Protein AF-0000000072900827 (afdb_homodimer)

pLDDT: mean 77.76, std 24.26, range [28.97, 97.88]

Structure (mmCIF, N/CA/C/O backbone):
data_AF-0000000072900827-model_v1
#
loop_
_entity.id
_entity.type
_entity.pdbx_description
1 polymer 'Uncharacterized protein'
#
loop_
_atom_site.group_PDB
_atom_site.id
_atom_site.type_symbol
_atom_site.label_atom_id
_atom_site.label_alt_id
_atom_site.label_comp_id
_atom_site.label_asym_id
_atom_site.label_entity_id
_atom_site.label_seq_id
_atom_site.pdbx_PDB_ins_code
_atom_site.Cartn_x
_atom_site.Cartn_y
_atom_site.Cartn_z
_atom_site.occupancy
_atom_site.B_iso_or_equiv
_atom_site.auth_seq_id
_atom_site.auth_comp_id
_atom_site.auth_asym_id
_atom_site.auth_atom_id
_atom_site.pdbx_PDB_model_num
ATOM 1 N N . MET A 1 1 ? 16.719 1.236 -4.316 1 59.91 1 MET A N 1
ATOM 2 C CA . MET A 1 1 ? 17.094 1.674 -2.975 1 59.91 1 MET 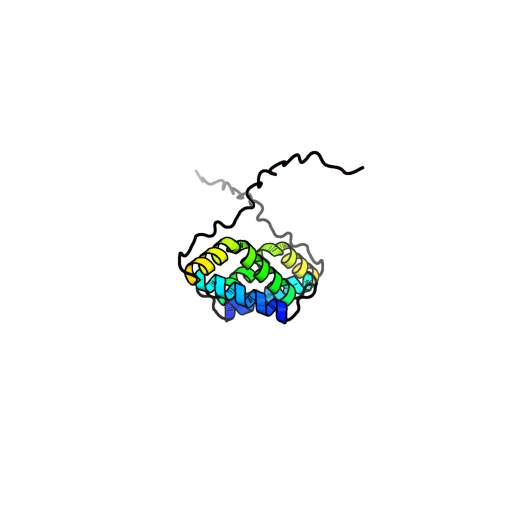A CA 1
ATOM 3 C C . MET A 1 1 ? 16.297 0.914 -1.913 1 59.91 1 MET A C 1
ATOM 5 O O . MET A 1 1 ? 15.086 0.75 -2.035 1 59.91 1 MET A O 1
ATOM 9 N N . SER A 1 2 ? 16.859 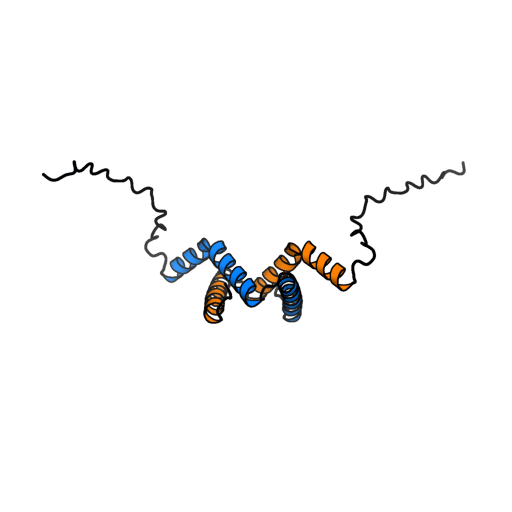0.025 -1.229 1 81.5 2 SER A N 1
ATOM 10 C CA . SER A 1 2 ? 16.219 -0.708 -0.143 1 81.5 2 SER A CA 1
ATOM 11 C C . SER A 1 2 ? 15.719 0.239 0.946 1 81.5 2 SER A C 1
ATOM 13 O O . SER A 1 2 ? 16.484 1.061 1.455 1 81.5 2 SER A O 1
ATOM 15 N N . ILE A 1 3 ? 14.539 0.328 1.113 1 87.56 3 ILE A N 1
ATOM 16 C CA . ILE A 1 3 ? 13.891 1.204 2.08 1 87.56 3 ILE A CA 1
ATOM 17 C C . ILE A 1 3 ? 14.297 0.807 3.496 1 87.56 3 ILE A C 1
ATOM 19 O O . ILE A 1 3 ? 14.469 -0.378 3.789 1 87.56 3 ILE A O 1
ATOM 23 N N . THR A 1 4 ? 14.758 1.918 4.215 1 93.31 4 THR A N 1
ATOM 24 C CA . THR A 1 4 ? 15.055 1.677 5.625 1 93.31 4 THR A CA 1
ATOM 25 C C . THR A 1 4 ? 13.773 1.626 6.449 1 93.31 4 THR A C 1
ATOM 27 O O . THR A 1 4 ? 12.742 2.16 6.035 1 93.31 4 THR A O 1
ATOM 30 N N . GLN A 1 5 ? 13.812 0.927 7.543 1 94.94 5 GLN A N 1
ATOM 31 C CA . GLN A 1 5 ? 12.656 0.813 8.43 1 94.94 5 GLN A CA 1
ATOM 32 C C . GLN A 1 5 ? 12.141 2.189 8.844 1 94.94 5 GLN A C 1
ATOM 34 O O . GLN A 1 5 ? 10.938 2.391 8.977 1 94.94 5 GLN A O 1
ATOM 39 N N . LYS A 1 6 ? 13.07 3.121 9.008 1 95.94 6 LYS A N 1
ATOM 40 C CA . LYS A 1 6 ? 12.719 4.48 9.414 1 95.94 6 LYS A CA 1
ATOM 41 C C . LYS A 1 6 ? 11.898 5.18 8.336 1 95.94 6 LYS A C 1
ATOM 43 O O . LYS A 1 6 ? 10.898 5.84 8.641 1 95.94 6 LYS A O 1
ATOM 48 N N . ASP A 1 7 ? 12.258 4.984 7.07 1 96.25 7 ASP A N 1
ATOM 49 C CA . ASP A 1 7 ? 11.57 5.602 5.941 1 96.25 7 ASP A CA 1
ATOM 50 C C . ASP A 1 7 ? 10.18 5.016 5.758 1 96.25 7 ASP A C 1
ATOM 52 O O . ASP A 1 7 ? 9.219 5.75 5.52 1 96.25 7 ASP A O 1
ATOM 56 N N . LEU A 1 8 ? 10.133 3.803 5.965 1 96.25 8 LEU A N 1
ATOM 57 C CA . LEU A 1 8 ? 8.859 3.092 5.84 1 96.25 8 LEU A CA 1
ATOM 58 C C . LEU A 1 8 ? 7.875 3.543 6.914 1 96.25 8 LEU A C 1
ATOM 60 O O . LEU A 1 8 ? 6.703 3.791 6.621 1 96.25 8 LEU A O 1
ATOM 64 N N . LYS A 1 9 ? 8.406 3.711 8.047 1 96.88 9 LYS A N 1
ATOM 65 C CA . LYS A 1 9 ? 7.57 4.133 9.164 1 96.88 9 LYS A CA 1
ATOM 66 C C . LYS A 1 9 ? 7.051 5.551 8.961 1 96.88 9 LYS A C 1
ATOM 68 O O . LYS A 1 9 ? 5.879 5.836 9.227 1 96.88 9 LYS A O 1
ATOM 73 N N . LYS A 1 10 ? 7.844 6.391 8.484 1 96.56 10 LYS A N 1
ATOM 74 C CA . LYS A 1 10 ? 7.48 7.785 8.242 1 96.56 10 LYS A CA 1
ATOM 75 C C . LYS A 1 10 ? 6.359 7.895 7.215 1 96.56 10 LYS A C 1
ATOM 77 O O . LYS A 1 10 ? 5.391 8.633 7.418 1 96.56 10 LYS A O 1
ATOM 82 N N . SER A 1 11 ? 6.492 7.207 6.145 1 97 11 SER A N 1
ATOM 83 C CA . SER A 1 11 ? 5.5 7.242 5.074 1 97 11 SER A CA 1
ATOM 84 C C . SER A 1 11 ? 4.184 6.621 5.523 1 97 11 SER A C 1
ATOM 86 O O . SER A 1 11 ? 3.109 7.121 5.188 1 97 11 SER A O 1
ATOM 88 N N . LYS A 1 12 ? 4.367 5.602 6.266 1 97.12 12 LYS A N 1
ATOM 89 C CA . LYS A 1 12 ? 3.188 4.93 6.809 1 97.12 12 LYS A CA 1
ATOM 90 C C . LYS A 1 12 ? 2.383 5.867 7.703 1 97.12 12 LYS A C 1
ATOM 92 O O . LYS A 1 12 ? 1.158 5.945 7.59 1 97.12 12 LYS A O 1
ATOM 97 N N . ASP A 1 13 ? 3.088 6.629 8.531 1 97.44 13 ASP A N 1
ATOM 98 C CA . ASP A 1 13 ? 2.453 7.574 9.445 1 97.44 13 ASP A CA 1
ATOM 99 C C . ASP A 1 13 ? 1.702 8.656 8.672 1 97.44 13 ASP A C 1
ATOM 101 O O . ASP A 1 13 ? 0.594 9.039 9.055 1 97.44 13 ASP A O 1
ATOM 105 N N . LEU A 1 14 ? 2.35 9.086 7.602 1 96.88 14 LEU A N 1
ATOM 106 C CA . LEU A 1 14 ? 1.748 10.109 6.758 1 96.88 14 LEU A CA 1
ATOM 107 C C . LEU A 1 14 ? 0.496 9.586 6.066 1 96.88 14 LEU A C 1
ATOM 109 O O . LEU A 1 14 ? -0.532 10.266 6.031 1 96.88 14 LEU A O 1
ATOM 113 N N . VAL A 1 15 ? 0.529 8.406 5.617 1 97.69 15 VAL A N 1
ATOM 114 C CA . VAL A 1 15 ? -0.593 7.766 4.938 1 97.69 15 VAL A CA 1
ATOM 115 C C . VAL A 1 15 ? -1.762 7.605 5.91 1 97.69 15 VAL A C 1
ATOM 117 O O . VAL A 1 15 ? -2.908 7.898 5.562 1 97.69 15 VAL A O 1
ATOM 120 N N . GLU A 1 16 ? -1.39 7.203 7.074 1 97.44 16 GLU A N 1
ATOM 121 C CA . GLU A 1 16 ? -2.398 7.027 8.117 1 97.44 16 GLU A CA 1
ATOM 122 C C . GLU A 1 16 ? -3.127 8.336 8.406 1 97.44 16 GLU A C 1
ATOM 124 O O . GLU A 1 16 ? -4.344 8.352 8.594 1 97.44 16 GLU A O 1
ATOM 129 N N . LYS A 1 17 ? -2.396 9.43 8.406 1 96.75 17 LYS A N 1
ATOM 130 C CA . LYS A 1 17 ? -2.977 10.75 8.625 1 96.75 17 LYS A CA 1
ATOM 131 C C . LYS A 1 17 ? -3.922 11.133 7.492 1 96.75 17 LYS A C 1
ATOM 133 O O . LYS A 1 17 ? -5.02 11.641 7.734 1 96.75 17 LYS A O 1
ATOM 138 N N . LEU A 1 18 ? -3.428 10.875 6.285 1 97 18 LEU A N 1
ATOM 139 C CA . LEU A 1 18 ? -4.234 11.164 5.105 1 97 18 LEU A CA 1
ATOM 140 C C . LEU A 1 18 ? -5.543 10.391 5.133 1 97 18 LEU A C 1
ATOM 142 O O . LEU A 1 18 ? -6.609 10.953 4.875 1 97 18 LEU A O 1
ATOM 146 N N . LEU A 1 19 ? -5.477 9.148 5.555 1 96.62 19 LEU A N 1
ATOM 147 C CA . LEU A 1 19 ? -6.645 8.273 5.605 1 96.62 19 LEU A CA 1
ATOM 148 C C . LEU A 1 19 ? -7.625 8.734 6.676 1 96.62 19 LEU A C 1
ATOM 150 O O . LEU A 1 19 ? -8.844 8.688 6.469 1 96.62 19 LEU A O 1
ATOM 154 N N . LYS A 1 20 ? -6.992 9.219 7.828 1 95 20 LYS A N 1
ATOM 155 C CA . LYS A 1 20 ? -7.82 9.734 8.914 1 95 20 LYS A CA 1
ATOM 156 C C . LYS A 1 20 ? -8.656 10.93 8.453 1 95 20 LYS A C 1
ATOM 158 O O . LYS A 1 20 ? -9.828 11.047 8.805 1 95 20 LYS A O 1
ATOM 163 N N . VAL A 1 21 ? -8.008 11.781 7.602 1 94.62 21 VAL A N 1
ATOM 164 C CA . VAL A 1 21 ? -8.688 12.961 7.055 1 94.62 21 VAL A CA 1
ATOM 165 C C . VAL A 1 21 ? -9.789 12.523 6.102 1 94.62 21 VAL A C 1
ATOM 167 O O . VAL A 1 21 ? -10.867 13.117 6.074 1 94.62 21 VAL A O 1
ATOM 170 N N . GLN A 1 22 ? -9.523 11.523 5.387 1 93.88 22 GLN A N 1
ATOM 171 C CA . GLN A 1 22 ? -10.477 11 4.41 1 93.88 22 GLN A CA 1
ATOM 172 C C . GLN A 1 22 ? -11.562 10.172 5.09 1 93.88 22 GLN A C 1
ATOM 174 O O . GLN A 1 22 ? -12.609 9.906 4.496 1 93.88 22 GLN A O 1
ATOM 179 N N . GLY A 1 23 ? -11.359 9.805 6.363 1 95.12 23 GLY A N 1
ATOM 180 C CA . GLY A 1 23 ? -12.281 8.961 7.105 1 95.12 23 GLY A CA 1
ATOM 181 C C . GLY A 1 23 ? -12.164 7.488 6.746 1 95.12 23 GLY A C 1
ATOM 182 O O . GLY A 1 23 ? -13.156 6.762 6.754 1 95.12 23 GLY A O 1
ATOM 183 N N . GLN A 1 24 ? -10.961 7.164 6.367 1 94.38 24 GLN A N 1
ATOM 184 C CA . GLN A 1 24 ? -10.734 5.785 5.945 1 94.38 24 GLN A CA 1
ATOM 185 C C . GLN A 1 24 ? -9.75 5.082 6.875 1 94.38 24 GLN A C 1
ATOM 187 O O . GLN A 1 24 ? -8.898 5.73 7.488 1 94.38 24 GLN A O 1
ATOM 192 N N . LYS A 1 25 ? -9.844 3.824 6.887 1 96 25 LYS A N 1
ATOM 193 C CA . LYS A 1 25 ? -8.953 3.02 7.711 1 96 25 LYS A CA 1
ATOM 194 C C . LYS A 1 25 ? -7.695 2.625 6.938 1 96 25 LYS A C 1
ATOM 196 O O . LYS A 1 25 ? -7.77 2.303 5.75 1 96 25 LYS A O 1
ATOM 201 N N . TYR A 1 26 ? -6.645 2.615 7.57 1 96.62 26 TYR A N 1
ATOM 202 C CA . TYR A 1 26 ? -5.367 2.238 6.973 1 96.62 26 TYR A CA 1
ATOM 203 C C . TYR A 1 26 ? -5.445 0.847 6.352 1 96.62 26 TYR A C 1
ATOM 205 O O . TYR A 1 26 ? -5.02 0.641 5.215 1 96.62 26 TYR A O 1
ATOM 213 N N . ASN A 1 27 ? -6.129 -0.048 7.125 1 96.69 27 ASN A N 1
ATOM 214 C CA . ASN A 1 27 ? -6.262 -1.432 6.68 1 96.69 27 ASN A CA 1
ATOM 215 C C . ASN A 1 27 ? -7.066 -1.529 5.387 1 96.69 27 ASN A C 1
ATOM 217 O O . ASN A 1 27 ? -6.758 -2.348 4.52 1 96.69 27 ASN A O 1
ATOM 221 N N . ASP A 1 28 ? -8.094 -0.749 5.375 1 96.25 28 ASP A N 1
ATOM 222 C CA . ASP A 1 28 ? -8.945 -0.744 4.195 1 96.25 28 ASP A CA 1
ATOM 223 C C . ASP A 1 28 ? -8.18 -0.265 2.963 1 96.25 28 ASP A C 1
ATOM 225 O O . ASP A 1 28 ? -8.312 -0.841 1.882 1 96.25 28 ASP A O 1
ATOM 229 N N . TRP A 1 29 ? -7.387 0.76 3.15 1 96.75 29 TRP A N 1
ATOM 230 C CA . TRP A 1 29 ? -6.578 1.337 2.084 1 96.75 29 TRP A CA 1
ATOM 231 C C . TRP A 1 29 ? -5.473 0.375 1.656 1 96.75 29 TRP A C 1
ATOM 233 O O . TRP A 1 29 ? -5.25 0.167 0.462 1 96.75 29 TRP A O 1
ATOM 243 N N . LEU A 1 30 ? -4.855 -0.184 2.686 1 96.62 30 LEU A N 1
ATOM 244 C CA . LEU A 1 30 ? -3.779 -1.135 2.434 1 96.62 30 LEU A CA 1
ATOM 245 C C . LEU A 1 30 ? -4.281 -2.32 1.618 1 96.62 30 LEU A C 1
ATOM 247 O O . LEU A 1 30 ? -3.6 -2.781 0.7 1 96.62 30 LEU A O 1
ATOM 251 N N . HIS A 1 31 ? -5.496 -2.781 1.961 1 97.25 31 HIS A N 1
ATOM 252 C CA . HIS A 1 31 ? -6.125 -3.881 1.235 1 97.25 31 HIS A CA 1
ATOM 253 C C . HIS A 1 31 ? -6.379 -3.504 -0.221 1 97.25 31 HIS A C 1
ATOM 255 O O . HIS A 1 31 ? -6.145 -4.309 -1.124 1 97.25 31 HIS A O 1
ATOM 261 N N . GLN A 1 32 ? -6.852 -2.295 -0.386 1 96.06 32 GLN A N 1
ATOM 262 C CA . GLN A 1 32 ? -7.117 -1.806 -1.734 1 96.06 32 GLN A CA 1
ATOM 263 C C . GLN A 1 32 ? -5.84 -1.766 -2.568 1 96.06 32 GLN A C 1
ATOM 265 O O . GLN A 1 32 ? -5.844 -2.154 -3.738 1 96.06 32 GLN A O 1
ATOM 270 N N . GLN A 1 33 ? -4.766 -1.316 -1.964 1 96.56 33 GLN A N 1
ATOM 271 C CA . GLN A 1 33 ? -3.469 -1.283 -2.629 1 96.56 33 GLN A CA 1
ATOM 272 C C . GLN A 1 33 ? -3.014 -2.686 -3.02 1 96.56 33 GLN A C 1
ATOM 274 O O . GLN A 1 33 ? -2.547 -2.904 -4.141 1 96.56 33 GLN A O 1
ATOM 279 N N . HIS A 1 34 ? -3.213 -3.637 -2.115 1 97.81 34 HIS A N 1
ATOM 280 C CA . HIS A 1 34 ? -2.854 -5.023 -2.393 1 97.81 34 HIS A CA 1
ATOM 281 C C . HIS A 1 34 ? -3.672 -5.582 -3.551 1 97.81 34 HIS A C 1
ATOM 283 O O . HIS A 1 34 ? -3.117 -6.184 -4.477 1 97.81 34 HIS A O 1
ATOM 289 N N . GLN A 1 35 ? -5.02 -5.328 -3.463 1 95.81 35 GLN A N 1
ATOM 290 C CA . GLN A 1 35 ? -5.914 -5.809 -4.508 1 95.81 35 GLN A CA 1
ATOM 291 C C . GLN A 1 35 ? -5.555 -5.207 -5.863 1 95.81 35 GLN A C 1
ATOM 293 O O . GLN A 1 35 ? -5.484 -5.922 -6.867 1 95.81 35 GLN A O 1
ATOM 298 N N . THR A 1 36 ? -5.293 -3.928 -5.84 1 97 36 THR A N 1
ATOM 299 C CA . THR A 1 36 ? -4.938 -3.221 -7.066 1 97 36 THR A CA 1
ATOM 300 C C . THR A 1 36 ? -3.627 -3.756 -7.637 1 97 36 THR A C 1
ATOM 302 O O . THR A 1 36 ? -3.494 -3.914 -8.852 1 97 36 THR A O 1
ATOM 305 N N . PHE A 1 37 ? -2.662 -3.998 -6.824 1 97.38 37 PHE A N 1
ATOM 306 C CA . PHE A 1 37 ? -1.366 -4.527 -7.23 1 97.38 37 PHE A CA 1
ATOM 307 C C . PHE A 1 37 ? -1.519 -5.906 -7.863 1 97.38 37 PHE A C 1
ATOM 309 O O . PHE A 1 37 ? -0.906 -6.195 -8.891 1 97.38 37 PHE A O 1
ATOM 316 N N . ILE A 1 38 ? -2.348 -6.75 -7.305 1 97.44 38 ILE A N 1
ATOM 317 C CA . ILE A 1 38 ? -2.604 -8.102 -7.789 1 97.44 38 ILE A CA 1
ATOM 318 C C . ILE A 1 38 ? -3.26 -8.039 -9.164 1 97.44 38 ILE A C 1
ATOM 320 O O . ILE A 1 38 ? -2.863 -8.758 -10.086 1 97.44 38 ILE A O 1
ATOM 324 N N . GLU A 1 39 ? -4.211 -7.121 -9.258 1 96.62 39 GLU A N 1
ATOM 325 C CA . GLU A 1 39 ? -4.938 -6.969 -10.516 1 96.62 39 GLU A CA 1
ATOM 326 C C . GLU A 1 39 ? -4.055 -6.336 -11.586 1 96.62 39 GLU A C 1
ATOM 328 O O . GLU A 1 39 ? -4.18 -6.66 -12.766 1 96.62 39 GLU A O 1
ATOM 333 N N . ASP A 1 40 ? -3.207 -5.48 -11.18 1 96.69 40 ASP A N 1
ATOM 334 C CA . ASP A 1 40 ? -2.309 -4.797 -12.109 1 96.69 40 ASP A CA 1
ATOM 335 C C . ASP A 1 40 ? -1.214 -5.738 -12.602 1 96.69 40 ASP A C 1
ATOM 337 O O . ASP A 1 40 ? -0.729 -5.602 -13.727 1 96.69 40 ASP A O 1
ATOM 341 N N . ASN A 1 41 ? -0.854 -6.68 -11.766 1 96.5 41 ASN A N 1
ATOM 342 C CA . ASN A 1 41 ? 0.206 -7.633 -12.086 1 96.5 41 ASN A CA 1
ATOM 343 C C . ASN A 1 41 ? -0.359 -9 -12.438 1 96.5 41 ASN A C 1
ATOM 345 O O . ASN A 1 41 ? 0.292 -10.023 -12.219 1 96.5 41 ASN A O 1
ATOM 349 N N . GLN A 1 42 ? -1.574 -8.969 -13.008 1 94.56 42 GLN A N 1
ATOM 350 C CA . GLN A 1 42 ? -2.229 -10.211 -13.391 1 94.56 42 GLN A CA 1
ATOM 351 C C . GLN A 1 42 ? -1.347 -11.031 -14.336 1 94.56 42 GLN A C 1
ATOM 353 O O . GLN A 1 42 ? -1.265 -12.25 -14.219 1 94.56 42 GLN A O 1
ATOM 358 N N . ASP A 1 43 ? -0.749 -10.406 -15.219 1 95.69 43 ASP A N 1
ATOM 359 C CA . ASP A 1 43 ? 0.16 -11.039 -16.172 1 95.69 43 ASP A CA 1
ATOM 360 C C . ASP A 1 43 ? 1.312 -11.734 -15.438 1 95.69 43 ASP A C 1
ATOM 362 O O . ASP A 1 43 ? 1.688 -12.852 -15.789 1 95.69 43 ASP A O 1
ATOM 366 N N . LEU A 1 44 ? 1.757 -11.109 -14.391 1 95.25 44 LEU A N 1
ATOM 367 C CA . LEU A 1 44 ? 2.84 -11.664 -13.586 1 95.25 44 LEU A CA 1
ATOM 368 C C . LEU A 1 44 ? 2.369 -12.898 -12.82 1 95.25 44 LEU A C 1
ATOM 370 O O . LEU A 1 44 ? 3.111 -13.875 -12.695 1 95.25 44 LEU A O 1
ATOM 374 N N . ILE A 1 45 ? 1.181 -12.797 -12.391 1 95.5 45 ILE A N 1
ATOM 375 C CA . ILE A 1 45 ? 0.582 -13.914 -11.664 1 95.5 45 ILE A CA 1
ATOM 376 C C . ILE A 1 45 ? 0.487 -15.133 -12.586 1 95.5 45 ILE A C 1
ATOM 378 O O . ILE A 1 45 ? 0.892 -16.234 -12.203 1 95.5 45 ILE A O 1
ATOM 382 N N . LEU A 1 46 ? 0.001 -14.891 -13.781 1 93.06 46 LEU A N 1
ATOM 383 C CA . LEU A 1 46 ? -0.153 -15.953 -14.766 1 93.06 46 LEU A CA 1
ATOM 384 C C . LEU A 1 46 ? 1.199 -16.562 -15.125 1 93.06 46 LEU A C 1
ATOM 386 O O . LEU A 1 46 ? 1.327 -17.781 -15.258 1 93.06 46 LEU A O 1
ATOM 390 N N . GLU A 1 47 ? 2.197 -15.734 -15.281 1 93.44 47 GLU A N 1
ATOM 391 C CA . GLU A 1 47 ? 3.543 -16.188 -15.617 1 93.44 47 GLU A CA 1
ATOM 392 C C . GLU A 1 47 ? 4.137 -17.031 -14.492 1 93.44 47 GLU A C 1
ATOM 394 O O . GLU A 1 47 ? 4.766 -18.062 -14.75 1 93.44 47 GLU A O 1
ATOM 399 N N . ALA A 1 48 ? 3.922 -16.594 -13.367 1 92.06 48 ALA A N 1
ATOM 400 C CA . ALA A 1 48 ? 4.418 -17.312 -12.195 1 92.06 48 ALA A CA 1
ATOM 401 C C . ALA A 1 48 ? 3.758 -18.688 -12.078 1 92.06 48 ALA A C 1
ATOM 403 O O . ALA A 1 48 ? 4.434 -19.688 -11.828 1 92.06 48 ALA A O 1
ATOM 404 N N . LEU A 1 49 ? 2.434 -18.703 -12.25 1 91.88 49 LEU A N 1
ATOM 405 C CA . LEU A 1 49 ? 1.682 -19.953 -12.211 1 91.88 49 LEU A CA 1
ATOM 406 C C . LEU A 1 49 ? 2.166 -20.906 -13.289 1 91.88 49 LEU A C 1
ATOM 408 O O . LEU A 1 49 ? 2.307 -22.109 -13.039 1 91.88 49 LEU A O 1
ATOM 412 N N . SER A 1 50 ? 2.451 -20.359 -14.445 1 90.19 50 SER A N 1
ATOM 413 C CA . SER A 1 50 ? 2.947 -21.141 -15.57 1 90.19 50 SER A CA 1
ATOM 414 C C . SER A 1 50 ? 4.34 -21.703 -15.289 1 90.19 50 SER A C 1
ATOM 416 O O . SER A 1 50 ? 4.652 -22.828 -15.648 1 90.19 50 SER A O 1
ATOM 418 N N . ALA A 1 51 ? 5.184 -20.828 -14.719 1 86.5 51 ALA A N 1
ATOM 419 C CA . ALA A 1 51 ? 6.535 -21.25 -14.359 1 86.5 51 ALA A CA 1
ATOM 420 C C . ALA A 1 51 ? 6.504 -22.344 -13.297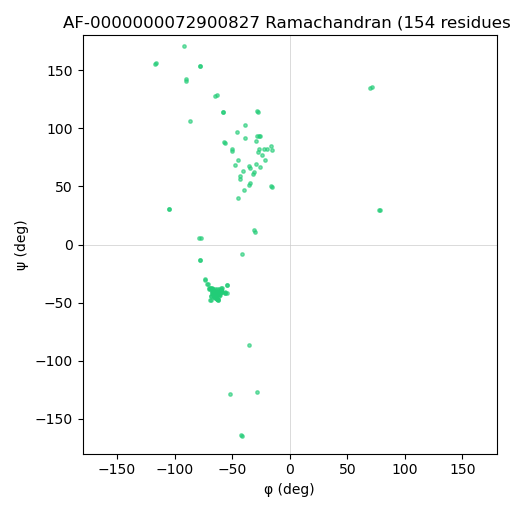 1 86.5 51 ALA A C 1
ATOM 422 O O . ALA A 1 51 ? 7.371 -23.219 -13.273 1 86.5 51 ALA A O 1
ATOM 423 N N . PHE A 1 52 ? 5.59 -22.156 -12.422 1 83.81 52 PHE A N 1
ATOM 424 C CA . PHE A 1 52 ? 5.434 -23.125 -11.344 1 83.81 52 PHE A CA 1
ATOM 425 C C . PHE A 1 52 ? 4.91 -24.453 -11.875 1 83.81 52 PHE A C 1
ATOM 427 O O . PHE A 1 52 ? 5.336 -25.516 -11.422 1 83.81 52 PHE A O 1
ATOM 434 N N . THR A 1 53 ? 3.93 -24.391 -12.648 1 83.12 53 THR A N 1
ATOM 435 C CA . THR A 1 53 ? 3.33 -25.609 -13.195 1 83.12 53 THR A CA 1
ATOM 436 C C . THR A 1 53 ? 4.164 -26.141 -14.352 1 83.12 53 THR A C 1
ATOM 438 O O . THR A 1 53 ? 4.047 -27.328 -14.719 1 83.12 53 THR A O 1
ATOM 441 N N . GLY A 1 54 ? 5.395 -25.5 -14.641 1 68.31 54 GLY A N 1
ATOM 442 C CA . GLY A 1 54 ? 6.152 -25.938 -15.797 1 68.31 54 GLY A CA 1
ATOM 443 C C . GLY A 1 54 ? 5.516 -25.531 -17.109 1 68.31 54 GLY A C 1
ATOM 444 O O . GLY A 1 54 ? 4.355 -25.109 -17.141 1 68.31 54 GLY A O 1
ATOM 445 N N . PRO A 1 55 ? 6.398 -24.984 -18.109 1 57.19 55 PRO A N 1
ATOM 446 C CA . PRO A 1 55 ? 5.844 -24.641 -19.422 1 57.19 55 PRO A CA 1
ATOM 447 C C . PRO A 1 55 ? 4.68 -25.531 -19.828 1 57.19 55 PRO A C 1
ATOM 449 O O . PRO A 1 55 ? 4.41 -25.703 -21.016 1 57.19 55 PRO A O 1
ATOM 452 N N . GLU A 1 56 ? 4.211 -26.266 -18.875 1 55.09 56 GLU A N 1
ATOM 453 C CA . GLU A 1 56 ? 3.242 -27.141 -19.516 1 55.09 56 GLU A CA 1
ATOM 454 C C . GLU A 1 56 ? 2.404 -26.375 -20.547 1 55.09 56 GLU A C 1
ATOM 456 O O . GLU A 1 56 ? 2.41 -25.156 -20.562 1 55.09 56 GLU A O 1
ATOM 461 N N . GLU A 1 57 ? 1.202 -27.031 -21 1 54.09 57 GLU A N 1
ATOM 462 C CA . GLU A 1 57 ? 0.301 -26.688 -22.094 1 54.09 57 GLU A CA 1
ATOM 463 C C . GLU A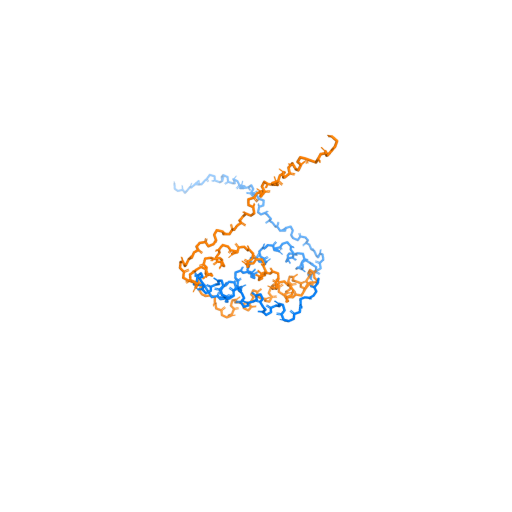 1 57 ? -0.24 -25.266 -21.938 1 54.09 57 GLU A C 1
ATOM 465 O O . GLU A 1 57 ? -0.708 -24.891 -20.859 1 54.09 57 GLU A O 1
ATOM 470 N N . LYS A 1 58 ? 0.448 -24.25 -22.438 1 51.34 58 LYS A N 1
ATOM 471 C CA . LYS A 1 58 ? -0.003 -22.875 -22.641 1 51.34 58 LYS A CA 1
ATOM 472 C C . LYS A 1 58 ? -1.523 -22.766 -22.562 1 51.34 58 LYS A C 1
ATOM 474 O O . LYS A 1 58 ? -2.225 -23.156 -23.5 1 51.34 58 LYS A O 1
ATOM 479 N N . GLU A 1 59 ? -2.107 -23.312 -21.531 1 50.59 59 GLU A N 1
ATOM 480 C CA . GLU A 1 59 ? -3.529 -23.031 -21.703 1 50.59 59 GLU A CA 1
ATOM 481 C C . GLU A 1 59 ? -3.771 -21.562 -21.984 1 50.59 59 GLU A C 1
ATOM 483 O O . GLU A 1 59 ? -3.271 -20.688 -21.266 1 50.59 59 GLU A O 1
ATOM 488 N N . THR A 1 60 ? -3.602 -21.125 -23.266 1 48.09 60 THR A N 1
ATOM 489 C CA . THR A 1 60 ? -4.066 -19.844 -23.797 1 48.09 60 THR A CA 1
ATOM 490 C C . THR A 1 60 ? -5.09 -19.203 -22.859 1 48.09 60 THR A C 1
ATOM 492 O O . THR A 1 60 ? -6.039 -19.859 -22.438 1 48.09 60 THR A O 1
ATOM 495 N N . PRO A 1 61 ? -4.711 -18.578 -21.875 1 49.91 61 PRO A N 1
ATOM 496 C CA . PRO A 1 61 ? -5.836 -17.859 -21.266 1 49.91 61 PRO A CA 1
ATOM 497 C C . PRO A 1 61 ? -7.008 -17.672 -22.234 1 49.91 61 PRO A C 1
ATOM 499 O O . PRO A 1 61 ? -6.836 -17.125 -23.312 1 49.91 61 PRO A O 1
ATOM 502 N N . LYS A 1 62 ? -7.879 -18.656 -22.406 1 43.31 62 LYS A N 1
ATOM 503 C CA . LYS A 1 62 ? -9.047 -18.531 -23.281 1 43.31 62 LYS A CA 1
ATOM 504 C C . LYS A 1 62 ? -9.617 -17.109 -23.234 1 43.31 62 LYS A C 1
ATOM 506 O O . LYS A 1 62 ? -10.188 -16.703 -22.219 1 43.31 62 LYS A O 1
ATOM 511 N N . GLU A 1 63 ? -8.844 -16.031 -23.422 1 46.75 63 GLU A N 1
ATOM 512 C CA . GLU A 1 63 ? -9.703 -14.977 -23.938 1 46.75 63 GLU A CA 1
ATOM 513 C C . GLU A 1 63 ? -10.914 -15.547 -24.656 1 46.75 63 GLU A C 1
ATOM 515 O O . GLU A 1 63 ? -10.766 -16.391 -25.547 1 46.75 63 GLU A O 1
ATOM 520 N N . ASP A 1 64 ? -12.031 -15.711 -23.969 1 43.5 64 ASP A N 1
ATOM 521 C CA . ASP A 1 64 ? -13.289 -16.125 -24.594 1 43.5 64 ASP A CA 1
ATOM 522 C C . ASP A 1 64 ? -13.328 -15.719 -26.062 1 43.5 64 ASP A C 1
ATOM 524 O O . ASP A 1 64 ? -13.352 -14.531 -26.391 1 43.5 64 ASP A O 1
ATOM 528 N N . ALA A 1 65 ? -12.523 -16.25 -26.938 1 43.81 65 ALA A N 1
ATOM 529 C CA . ALA A 1 65 ? -12.891 -16.156 -28.359 1 43.81 65 ALA A CA 1
ATOM 530 C C . ALA A 1 65 ? -14.406 -16.062 -28.516 1 43.81 65 ALA A C 1
ATOM 532 O O . ALA A 1 65 ? -15.164 -16.609 -27.703 1 43.81 65 ALA A O 1
ATOM 533 N N . PRO A 1 66 ? -14.945 -14.883 -29.016 1 41.41 66 PRO A N 1
ATOM 534 C CA . PRO A 1 66 ? -16.359 -14.969 -29.406 1 41.41 66 PRO A CA 1
ATOM 535 C C . PRO A 1 66 ? -16.734 -16.359 -29.922 1 41.41 66 PRO A C 1
ATOM 537 O O . PRO A 1 66 ? -16.156 -16.844 -30.891 1 41.41 66 PRO A O 1
ATOM 540 N N . SER A 1 67 ? -16.594 -17.406 -29.094 1 43.72 67 SER A N 1
ATOM 541 C CA . SER A 1 67 ? -17.203 -18.656 -29.531 1 43.72 67 SER A CA 1
ATOM 542 C C . SER A 1 67 ? -18.391 -18.391 -30.453 1 43.72 67 SER A C 1
ATOM 544 O O . SER A 1 67 ? -19.344 -17.734 -30.062 1 43.72 67 SER A O 1
ATOM 546 N N . ASP A 1 68 ? -18 -18.156 -31.766 1 38.53 68 ASP A N 1
ATOM 547 C CA . ASP A 1 68 ? -19.016 -18.25 -32.812 1 38.53 68 ASP A CA 1
ATOM 548 C C . ASP A 1 68 ? -20.109 -19.25 -32.406 1 38.53 68 ASP A C 1
ATOM 550 O O . ASP A 1 68 ? -19.828 -20.391 -32.062 1 38.53 68 ASP A O 1
ATOM 554 N N . VAL A 1 69 ? -21.125 -18.75 -31.719 1 40.81 69 VAL A N 1
ATOM 555 C CA . VAL A 1 69 ? -22.484 -19.266 -31.641 1 40.81 69 VAL A CA 1
ATOM 556 C C . VAL A 1 69 ? -22.766 -20.156 -32.844 1 40.81 69 VAL A C 1
ATOM 558 O O . VAL A 1 69 ? -22.688 -19.703 -34 1 40.81 69 VAL A O 1
ATOM 561 N N . SER A 1 70 ? -22.156 -21.422 -32.875 1 41.69 70 SER A N 1
ATOM 562 C CA . SER A 1 70 ? -22.844 -22.453 -33.656 1 41.69 70 SER A CA 1
ATOM 563 C C . SER A 1 70 ? -24.359 -22.297 -33.562 1 41.69 70 SER A C 1
ATOM 565 O O . SER A 1 70 ? -24.953 -22.516 -32.531 1 41.69 70 SER A O 1
ATOM 567 N N . SER A 1 71 ? -24.859 -21.094 -34.219 1 36.75 71 SER A N 1
ATOM 568 C CA . SER A 1 71 ? -26.281 -21 -34.531 1 36.75 71 SER A CA 1
ATOM 569 C C . SER A 1 71 ? -26.828 -22.328 -35.031 1 36.75 71 SER A C 1
ATOM 571 O O . SER A 1 71 ? -26.594 -22.719 -36.188 1 36.75 71 SER A O 1
ATOM 573 N N . HIS A 1 72 ? -26.5 -23.422 -34.312 1 39.31 72 HIS A N 1
ATOM 574 C CA . HIS A 1 72 ? -27.5 -24.453 -34.531 1 39.31 72 HIS A CA 1
ATOM 575 C C . HIS A 1 72 ? -28.906 -23.891 -34.469 1 39.31 72 HIS A C 1
ATOM 577 O O . HIS A 1 72 ? -29.312 -23.312 -33.469 1 39.31 72 HIS A O 1
ATOM 583 N N . GLU A 1 73 ? -29.219 -23.109 -35.594 1 37.44 73 GLU A N 1
ATOM 584 C CA . GLU A 1 73 ? -30.625 -22.828 -35.812 1 37.44 73 GLU A CA 1
ATOM 585 C C . GLU A 1 73 ? -31.484 -24.078 -35.625 1 37.44 73 GLU A C 1
ATOM 587 O O . GLU A 1 73 ? -31.453 -25 -36.469 1 37.44 73 GLU A O 1
ATOM 592 N N . ASN A 1 74 ? -31.25 -24.875 -34.719 1 38.03 74 ASN A N 1
ATOM 593 C CA . ASN A 1 74 ? -32.312 -25.859 -34.531 1 38.03 74 ASN A CA 1
ATOM 594 C C . ASN A 1 74 ? -33.688 -25.188 -34.531 1 38.03 74 ASN A C 1
ATOM 596 O O . ASN A 1 74 ? -33.938 -24.234 -33.781 1 38.03 74 ASN A O 1
ATOM 600 N N . PRO A 1 75 ? -34.312 -25.266 -35.812 1 40.78 75 PRO A N 1
ATOM 601 C CA . PRO A 1 75 ? -35.75 -24.938 -35.812 1 40.78 75 PRO A CA 1
ATOM 602 C C . PRO A 1 75 ? -36.469 -25.484 -34.594 1 40.78 75 PRO A C 1
ATOM 604 O O . PRO A 1 75 ? -36.375 -26.672 -34.281 1 40.78 75 PRO A O 1
ATOM 607 N N . VAL A 1 76 ? -36.531 -24.781 -33.688 1 33.59 76 VAL A N 1
ATOM 608 C CA . VAL A 1 76 ? -37.188 -24.891 -32.375 1 33.59 76 VAL A CA 1
ATOM 609 C C . VAL A 1 76 ? -38.406 -25.797 -32.5 1 33.59 76 VAL A C 1
ATOM 611 O O . VAL A 1 76 ? -38.969 -25.938 -33.594 1 33.59 76 VAL A O 1
ATOM 614 N N . VAL A 1 77 ? -39.469 -25.484 -32.156 1 32.06 77 VAL A N 1
ATOM 615 C CA . VAL A 1 77 ? -40.406 -25.859 -31.109 1 32.06 77 VAL A CA 1
ATOM 616 C C . VAL A 1 77 ? -41.344 -26.953 -31.609 1 32.06 77 VAL A C 1
ATOM 618 O O . VAL A 1 77 ? -41.469 -27.156 -32.812 1 32.06 77 VAL A O 1
ATOM 621 N N . HIS A 1 78 ? -42.156 -27.5 -30.547 1 39.28 78 HIS A N 1
ATOM 622 C CA . HIS A 1 78 ? -43.062 -28.484 -29.969 1 39.28 78 HIS A CA 1
ATOM 623 C C . HIS A 1 78 ? -44.25 -28.719 -30.859 1 39.28 78 HIS A C 1
ATOM 625 O O . HIS A 1 78 ? -44.5 -27.953 -31.812 1 39.28 78 HIS A O 1
ATOM 631 N N . ASN A 1 79 ? -45.531 -28.578 -30.109 1 28.97 79 ASN A N 1
ATOM 632 C CA . ASN A 1 79 ? -46.875 -28.797 -30.656 1 28.97 79 ASN A CA 1
ATOM 633 C C . ASN A 1 79 ? -47.125 -27.938 -31.875 1 28.97 79 ASN A C 1
ATOM 635 O O . ASN A 1 79 ? -46.781 -26.75 -31.891 1 28.97 79 ASN A O 1
ATOM 639 N N . MET B 1 1 ? -16.734 -1.012 2.369 1 60.06 1 MET B N 1
ATOM 640 C CA . MET B 1 1 ? -16.672 -2.338 2.979 1 60.06 1 MET B CA 1
ATOM 641 C C . MET B 1 1 ? -15.445 -2.459 3.877 1 60.06 1 MET B C 1
ATOM 643 O O . MET B 1 1 ? -14.344 -2.057 3.494 1 60.06 1 MET B O 1
ATOM 647 N N . SER B 1 2 ? -15.578 -2.439 5.125 1 81.5 2 SER B N 1
ATOM 648 C CA . SER B 1 2 ? -14.484 -2.619 6.074 1 81.5 2 SER B CA 1
ATOM 649 C C . SER B 1 2 ? -13.789 -3.957 5.863 1 81.5 2 SER B C 1
ATOM 651 O O . SER B 1 2 ? -14.438 -5.008 5.844 1 81.5 2 SER B O 1
ATOM 653 N N . ILE B 1 3 ? -12.664 -3.93 5.496 1 87.31 3 ILE B N 1
ATOM 654 C CA . ILE B 1 3 ? -11.844 -5.102 5.203 1 87.31 3 ILE B CA 1
ATOM 655 C C . ILE B 1 3 ? -11.625 -5.91 6.48 1 87.31 3 ILE B C 1
ATOM 657 O O . ILE B 1 3 ? -11.477 -5.34 7.566 1 87.31 3 ILE B O 1
ATOM 661 N N . THR B 1 4 ? -11.961 -7.262 6.301 1 93.25 4 THR B N 1
ATOM 662 C CA . THR B 1 4 ? -11.672 -8.148 7.422 1 93.25 4 THR B CA 1
ATOM 663 C C . THR B 1 4 ? -10.188 -8.492 7.473 1 93.25 4 THR B C 1
ATOM 665 O O . THR B 1 4 ? -9.484 -8.391 6.465 1 93.25 4 THR B O 1
ATOM 668 N N . GLN B 1 5 ? -9.695 -8.805 8.641 1 94.81 5 GLN B N 1
ATOM 669 C CA . GLN B 1 5 ? -8.289 -9.164 8.82 1 94.81 5 GLN B CA 1
ATOM 670 C C . GLN B 1 5 ? -7.895 -10.305 7.891 1 94.81 5 GLN B C 1
ATOM 672 O O . GLN B 1 5 ? -6.773 -10.336 7.379 1 94.81 5 GLN B O 1
ATOM 677 N N . LYS B 1 6 ? -8.836 -11.219 7.664 1 95.88 6 LYS B N 1
ATOM 678 C CA . LYS B 1 6 ? -8.586 -12.375 6.805 1 95.88 6 LYS B CA 1
ATOM 679 C C . LYS B 1 6 ? -8.359 -11.945 5.359 1 95.88 6 LYS B C 1
ATOM 681 O O . LYS B 1 6 ? -7.445 -12.445 4.695 1 95.88 6 LYS B O 1
ATOM 686 N N . ASP B 1 7 ? -9.117 -10.969 4.891 1 96.19 7 ASP B N 1
ATOM 687 C CA . ASP B 1 7 ? -9.023 -10.469 3.521 1 96.19 7 ASP B CA 1
ATOM 688 C C . ASP B 1 7 ? -7.715 -9.711 3.307 1 96.19 7 ASP B C 1
ATOM 690 O O . ASP B 1 7 ? -7.047 -9.883 2.283 1 96.19 7 ASP B O 1
ATOM 694 N N . LEU B 1 8 ? -7.387 -9.023 4.281 1 96.25 8 LEU B N 1
ATOM 695 C CA . LEU B 1 8 ? -6.156 -8.242 4.238 1 96.25 8 LEU B CA 1
ATOM 696 C C . LEU B 1 8 ? -4.938 -9.148 4.184 1 96.25 8 LEU B C 1
ATOM 698 O O . LEU B 1 8 ? -4.016 -8.914 3.395 1 96.25 8 LEU B O 1
ATOM 702 N N . LYS B 1 9 ? -5.023 -10.164 4.93 1 96.81 9 LYS B N 1
ATOM 703 C CA . LYS B 1 9 ? -3.916 -11.117 4.98 1 96.81 9 LYS B CA 1
ATOM 704 C C . LYS B 1 9 ? -3.756 -11.844 3.652 1 96.81 9 LYS B C 1
ATOM 706 O O . LYS B 1 9 ? -2.637 -12.031 3.172 1 96.81 9 LYS B O 1
ATOM 711 N N . LYS B 1 10 ? -4.805 -12.203 3.066 1 96.56 10 LYS B N 1
ATOM 712 C CA . LYS B 1 10 ? -4.797 -12.922 1.796 1 96.56 10 LYS B CA 1
ATOM 713 C C . LYS B 1 10 ? -4.168 -12.078 0.69 1 96.56 10 LYS B C 1
ATOM 715 O O . LYS B 1 10 ? -3.328 -12.562 -0.07 1 96.56 10 LYS B O 1
ATOM 720 N N . SER B 1 11 ? -4.578 -10.867 0.592 1 96.94 11 SER B N 1
ATOM 721 C CA . SER B 1 11 ? -4.07 -9.961 -0.436 1 96.94 11 SER B CA 1
ATOM 722 C C . SER B 1 11 ? -2.598 -9.648 -0.215 1 96.94 11 SER B C 1
ATOM 724 O O . SER B 1 11 ? -1.823 -9.562 -1.172 1 96.94 11 SER B O 1
ATOM 726 N N . LYS B 1 12 ? -2.326 -9.508 1.031 1 97.06 12 LYS B N 1
ATOM 727 C CA . LYS B 1 12 ? -0.936 -9.242 1.395 1 97.06 12 LYS B CA 1
ATOM 728 C C . LYS B 1 12 ? -0.028 -10.391 0.955 1 97.06 12 LYS B C 1
ATOM 730 O O . LYS B 1 12 ? 1.036 -10.156 0.377 1 97.06 12 LYS B O 1
ATOM 735 N N . ASP B 1 13 ? -0.49 -11.625 1.159 1 97.38 13 ASP B N 1
ATOM 736 C CA . ASP B 1 13 ? 0.268 -12.812 0.785 1 97.38 13 ASP B CA 1
ATOM 737 C C . ASP B 1 13 ? 0.486 -12.875 -0.725 1 97.38 13 ASP B C 1
ATOM 739 O O . ASP B 1 13 ? 1.574 -13.227 -1.187 1 97.38 13 ASP B O 1
ATOM 743 N N . LEU B 1 14 ? -0.58 -12.492 -1.426 1 96.81 14 LEU B N 1
ATOM 744 C CA . LEU B 1 14 ? -0.516 -12.492 -2.883 1 96.81 14 LEU B CA 1
ATOM 745 C C . LEU B 1 14 ? 0.463 -11.43 -3.381 1 96.81 14 LEU B C 1
ATOM 747 O O . LEU B 1 14 ? 1.277 -11.703 -4.266 1 96.81 14 LEU B O 1
ATOM 751 N N . VAL B 1 15 ? 0.467 -10.312 -2.791 1 97.69 15 VAL B N 1
ATOM 752 C CA . VAL B 1 15 ? 1.35 -9.211 -3.15 1 97.69 15 VAL B CA 1
ATOM 753 C C . VAL B 1 15 ? 2.803 -9.602 -2.896 1 97.69 15 VAL B C 1
ATOM 755 O O . VAL B 1 15 ? 3.674 -9.367 -3.736 1 97.69 15 VAL B O 1
ATOM 758 N N . GLU B 1 16 ? 2.961 -10.234 -1.77 1 97.44 16 GLU B N 1
ATOM 759 C CA . GLU B 1 16 ? 4.297 -10.695 -1.403 1 97.44 16 GLU B CA 1
ATOM 760 C C . GLU B 1 16 ? 4.848 -11.664 -2.439 1 97.44 16 GLU B C 1
ATOM 762 O O . GLU B 1 16 ? 6.027 -11.609 -2.789 1 97.44 16 GLU B O 1
ATOM 767 N N . LYS B 1 17 ? 4.008 -12.523 -2.947 1 96.75 17 LYS B N 1
ATOM 768 C CA . LYS B 1 17 ? 4.398 -13.484 -3.977 1 96.75 17 LYS B CA 1
ATOM 769 C C . LYS B 1 17 ? 4.77 -12.773 -5.277 1 96.75 17 LYS B C 1
ATOM 771 O O . LYS B 1 17 ? 5.777 -13.109 -5.906 1 96.75 17 LYS B O 1
ATOM 776 N N . LEU B 1 18 ? 3.914 -11.82 -5.621 1 96.94 18 LEU B N 1
ATOM 777 C CA . LEU B 1 18 ? 4.164 -11.039 -6.828 1 96.94 18 LEU B CA 1
ATOM 778 C C . LEU B 1 18 ? 5.504 -10.32 -6.742 1 96.94 18 LEU B C 1
ATOM 780 O O . LEU B 1 18 ? 6.289 -10.344 -7.691 1 96.94 18 LEU B O 1
ATOM 784 N N . LEU B 1 19 ? 5.805 -9.781 -5.586 1 96.62 19 LEU B N 1
ATOM 785 C CA . LEU B 1 19 ? 7.035 -9.031 -5.363 1 96.62 19 LEU B CA 1
ATOM 786 C C . LEU B 1 19 ? 8.25 -9.953 -5.43 1 96.62 19 LEU B C 1
ATOM 788 O O . LEU B 1 19 ? 9.297 -9.57 -5.969 1 96.62 19 LEU B O 1
ATOM 792 N N . LYS B 1 20 ? 8.016 -11.211 -4.848 1 94.94 20 LYS B N 1
ATOM 793 C CA . LYS B 1 20 ? 9.086 -12.203 -4.879 1 94.94 20 LYS B CA 1
ATOM 794 C C . LYS B 1 20 ? 9.484 -12.539 -6.312 1 94.94 20 LYS B C 1
ATOM 796 O O . LYS B 1 20 ? 10.664 -12.68 -6.621 1 94.94 20 LYS B O 1
ATOM 801 N N . VAL B 1 21 ? 8.438 -12.617 -7.184 1 94.5 21 VAL B N 1
ATOM 802 C CA . VAL B 1 21 ? 8.664 -12.914 -8.594 1 94.5 21 VAL B CA 1
ATOM 803 C C . VAL B 1 21 ? 9.398 -11.75 -9.258 1 94.5 21 VAL B C 1
ATOM 805 O O . VAL B 1 21 ? 10.273 -11.961 -10.102 1 94.5 21 VAL B O 1
ATOM 808 N N . GLN B 1 22 ? 9.055 -10.609 -8.883 1 93.88 22 GLN B N 1
ATOM 809 C CA . GLN B 1 22 ? 9.656 -9.406 -9.438 1 93.88 22 GLN B CA 1
ATOM 810 C C . GLN B 1 22 ? 11.039 -9.148 -8.836 1 93.88 22 GLN B C 1
ATOM 812 O O . GLN B 1 22 ? 11.82 -8.367 -9.375 1 93.88 22 GLN B O 1
ATOM 817 N N . GLY B 1 23 ? 11.383 -9.844 -7.738 1 95.12 23 GLY B N 1
ATOM 818 C CA . GLY B 1 23 ? 12.641 -9.648 -7.031 1 95.12 23 GLY B CA 1
ATOM 819 C C . GLY B 1 23 ? 12.641 -8.414 -6.148 1 95.12 23 GLY B C 1
ATOM 820 O O . GLY B 1 23 ? 13.68 -7.762 -5.992 1 95.12 23 GLY B O 1
ATOM 821 N N . GLN B 1 24 ? 11.461 -8.125 -5.695 1 94.38 24 GLN B N 1
ATOM 822 C CA . GLN B 1 24 ? 11.328 -6.926 -4.879 1 94.38 24 GLN B CA 1
ATOM 823 C C . GLN B 1 24 ? 10.883 -7.27 -3.461 1 94.38 24 GLN B C 1
ATOM 825 O O . GLN B 1 24 ? 10.195 -8.273 -3.248 1 94.38 24 GLN B O 1
ATOM 830 N N . LYS B 1 25 ? 11.195 -6.41 -2.574 1 96.19 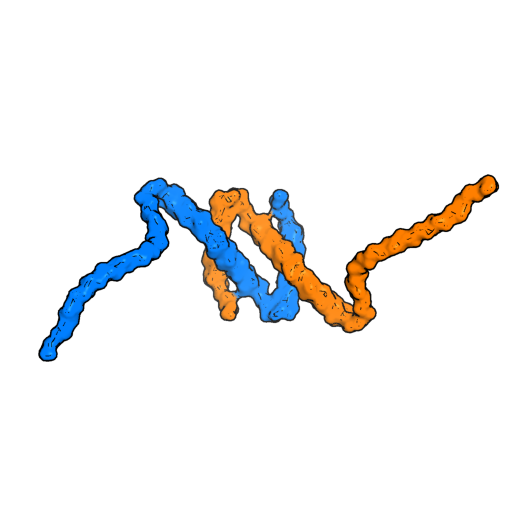25 LYS B N 1
ATOM 831 C CA . LYS B 1 25 ? 10.812 -6.598 -1.177 1 96.19 25 LYS B CA 1
ATOM 832 C C . LYS B 1 25 ? 9.453 -5.98 -0.892 1 96.19 25 LYS B C 1
ATOM 834 O O . LYS B 1 25 ? 9.133 -4.898 -1.392 1 96.19 25 LYS B O 1
ATOM 839 N N . TYR B 1 26 ? 8.711 -6.617 -0.133 1 96.62 26 TYR B N 1
ATOM 840 C CA . TYR B 1 26 ? 7.391 -6.137 0.25 1 96.62 26 TYR B CA 1
ATOM 841 C C . TYR B 1 26 ? 7.469 -4.738 0.85 1 96.62 26 TYR B C 1
ATOM 843 O O . TYR B 1 26 ? 6.695 -3.852 0.476 1 96.62 26 TYR B O 1
ATOM 851 N N . ASN B 1 27 ? 8.531 -4.586 1.704 1 96.62 27 ASN B N 1
ATOM 852 C CA . ASN B 1 27 ? 8.719 -3.309 2.381 1 96.62 27 ASN B CA 1
ATOM 853 C C . ASN B 1 27 ? 9 -2.182 1.389 1 96.62 27 ASN B C 1
ATOM 855 O O . ASN B 1 27 ? 8.531 -1.057 1.575 1 96.62 27 ASN B O 1
ATOM 859 N N . ASP B 1 28 ? 9.797 -2.537 0.434 1 96.31 28 ASP B N 1
ATOM 860 C CA . ASP B 1 28 ? 10.141 -1.549 -0.583 1 96.31 28 ASP B CA 1
ATOM 861 C C . ASP B 1 28 ? 8.906 -1.119 -1.374 1 96.31 28 ASP B C 1
ATOM 863 O O . ASP B 1 28 ? 8.727 0.068 -1.655 1 96.31 28 ASP B O 1
ATOM 867 N N . TRP B 1 29 ? 8.07 -2.08 -1.699 1 96.81 29 TRP B N 1
ATOM 868 C CA . TRP B 1 29 ? 6.84 -1.841 -2.443 1 96.81 29 TRP B CA 1
ATOM 869 C C . TRP B 1 29 ? 5.836 -1.064 -1.598 1 96.81 29 TRP B C 1
ATOM 871 O O . TRP B 1 29 ? 5.23 -0.102 -2.072 1 96.81 29 TRP B O 1
ATOM 881 N N . LEU B 1 30 ? 5.746 -1.512 -0.366 1 96.62 30 LEU B N 1
ATOM 882 C CA . LEU B 1 30 ? 4.828 -0.865 0.565 1 96.62 30 LEU B CA 1
ATOM 883 C C . LEU B 1 30 ? 5.18 0.607 0.745 1 96.62 30 LEU B C 1
ATOM 885 O O . LEU B 1 30 ? 4.293 1.463 0.782 1 96.62 30 LEU B O 1
ATOM 889 N N . HIS B 1 31 ? 6.504 0.873 0.826 1 97.31 31 HIS B N 1
ATOM 890 C CA . HIS B 1 31 ? 6.992 2.242 0.949 1 97.31 31 HIS B CA 1
ATOM 891 C C . HIS B 1 31 ? 6.621 3.07 -0.277 1 97.31 31 HIS B C 1
ATOM 893 O O . HIS B 1 31 ? 6.207 4.227 -0.149 1 97.31 31 HIS B O 1
ATOM 899 N N . GLN B 1 32 ? 6.785 2.449 -1.413 1 96.12 32 GLN B N 1
ATOM 900 C CA . GLN B 1 32 ? 6.449 3.127 -2.66 1 96.12 32 GLN B CA 1
ATOM 901 C C . GLN B 1 32 ? 4.969 3.486 -2.709 1 96.12 32 GLN B C 1
ATOM 903 O O . GLN B 1 32 ? 4.602 4.586 -3.127 1 96.12 32 GLN B O 1
ATOM 908 N N . GLN B 1 33 ? 4.148 2.57 -2.264 1 96.62 33 GLN B N 1
ATOM 909 C CA . GLN B 1 33 ? 2.709 2.809 -2.207 1 96.62 33 GLN B CA 1
ATOM 910 C C . GLN B 1 33 ? 2.379 3.963 -1.264 1 96.62 33 GLN B C 1
ATOM 912 O O . GLN B 1 33 ? 1.572 4.832 -1.599 1 96.62 33 GLN B O 1
ATOM 917 N N . HIS B 1 34 ? 3.043 3.984 -0.123 1 97.88 34 HIS B N 1
ATOM 918 C CA . HIS B 1 34 ? 2.84 5.059 0.841 1 97.88 34 HIS B CA 1
ATOM 919 C C . HIS B 1 34 ? 3.254 6.406 0.26 1 97.88 34 HIS B C 1
ATOM 921 O O . HIS B 1 34 ? 2.508 7.383 0.349 1 97.88 34 HIS B O 1
ATOM 927 N N . GLN B 1 35 ? 4.477 6.398 -0.373 1 95.94 35 GLN B N 1
ATOM 928 C CA . GLN B 1 35 ? 4.988 7.629 -0.972 1 95.94 35 GLN B CA 1
ATOM 929 C C . GLN B 1 35 ? 4.059 8.133 -2.072 1 95.94 35 GLN B C 1
ATOM 931 O O . GLN B 1 35 ? 3.748 9.32 -2.131 1 95.94 35 GLN B O 1
ATOM 936 N N . THR B 1 36 ? 3.629 7.207 -2.879 1 97.06 36 THR B N 1
ATOM 937 C CA . THR B 1 36 ? 2.738 7.547 -3.98 1 97.06 36 THR B CA 1
ATOM 938 C C . THR B 1 36 ? 1.415 8.102 -3.455 1 97.06 36 THR B C 1
ATOM 940 O O . THR B 1 36 ? 0.871 9.055 -4.012 1 97.06 36 THR B O 1
ATOM 943 N N . PHE B 1 37 ? 0.873 7.52 -2.447 1 97.44 37 PHE B N 1
ATOM 944 C CA . PHE B 1 37 ? -0.375 7.953 -1.831 1 97.44 37 PHE B CA 1
ATOM 945 C C . PHE B 1 37 ? -0.244 9.367 -1.279 1 97.44 37 PHE B C 1
ATOM 947 O O . PHE B 1 37 ? -1.139 10.195 -1.46 1 97.44 37 PHE B O 1
ATOM 954 N N . ILE B 1 38 ? 0.854 9.672 -0.649 1 97.56 38 ILE B N 1
ATOM 955 C CA . ILE B 1 38 ? 1.129 10.984 -0.07 1 97.56 38 ILE B CA 1
ATOM 956 C C . ILE B 1 38 ? 1.212 12.031 -1.179 1 97.56 38 ILE B C 1
ATOM 958 O O . ILE B 1 38 ? 0.628 13.109 -1.064 1 97.56 38 ILE B O 1
ATOM 962 N N . GLU B 1 39 ? 1.897 11.641 -2.234 1 96.62 39 GLU B N 1
ATOM 963 C CA . GLU B 1 39 ? 2.07 12.555 -3.361 1 96.62 39 GLU B CA 1
ATOM 964 C C . GLU B 1 39 ? 0.761 12.75 -4.121 1 96.62 39 GLU B C 1
ATOM 966 O O . GLU B 1 39 ? 0.495 13.836 -4.637 1 96.62 39 GLU B O 1
ATOM 971 N N . ASP B 1 40 ? -0.009 11.734 -4.176 1 96.69 40 ASP B N 1
ATOM 972 C CA . ASP B 1 40 ? -1.288 11.789 -4.879 1 96.69 40 ASP B CA 1
ATOM 973 C C . ASP B 1 40 ? -2.312 12.602 -4.09 1 96.69 40 ASP B C 1
ATOM 975 O O . ASP B 1 40 ? -3.195 13.234 -4.676 1 96.69 40 ASP B O 1
ATOM 979 N N . ASN B 1 41 ? -2.176 12.578 -2.777 1 96.62 41 ASN B N 1
ATOM 980 C CA . ASN B 1 41 ? -3.102 13.281 -1.89 1 96.62 41 ASN B CA 1
ATOM 981 C C . ASN B 1 41 ? -2.484 14.555 -1.329 1 96.62 41 ASN B C 1
ATOM 983 O O . ASN B 1 41 ? -2.816 14.977 -0.219 1 96.62 41 ASN B O 1
ATOM 987 N N . GLN B 1 42 ? -1.598 15.148 -2.146 1 94.94 42 GLN B N 1
ATOM 988 C CA . GLN B 1 42 ? -0.94 16.391 -1.725 1 94.94 42 GLN B CA 1
ATOM 989 C C . GLN B 1 42 ? -1.962 17.469 -1.381 1 94.94 42 GLN B C 1
ATOM 991 O O . GLN B 1 42 ? -1.796 18.188 -0.402 1 94.94 42 GLN B O 1
ATOM 996 N N . ASP B 1 43 ? -2.941 17.562 -2.127 1 95.94 43 ASP B N 1
ATOM 997 C CA . ASP B 1 43 ? -4.023 18.516 -1.901 1 95.94 43 ASP B CA 1
ATOM 998 C C . ASP B 1 43 ? -4.695 18.266 -0.552 1 95.94 43 ASP B C 1
ATOM 1000 O O . ASP B 1 43 ? -4.988 19.219 0.181 1 95.94 43 ASP B O 1
ATOM 1004 N N . LEU B 1 44 ? -4.82 17.016 -0.214 1 95.5 44 LEU B N 1
ATOM 1005 C CA . LEU B 1 44 ? -5.422 16.641 1.062 1 95.5 44 LEU B CA 1
ATOM 1006 C C . LEU B 1 44 ? -4.508 17.016 2.225 1 95.5 44 LEU B C 1
ATOM 1008 O O . LEU B 1 44 ? -4.98 17.453 3.271 1 95.5 44 LEU B O 1
ATOM 1012 N N . ILE B 1 45 ? -3.279 16.844 1.968 1 95.56 45 ILE B N 1
ATOM 1013 C CA . ILE B 1 45 ? -2.281 17.188 2.975 1 95.56 45 ILE B CA 1
ATOM 1014 C C . ILE B 1 45 ? -2.34 18.688 3.271 1 95.56 45 ILE B C 1
ATOM 1016 O O . ILE B 1 45 ? -2.387 19.094 4.434 1 95.56 45 ILE B O 1
ATOM 1020 N N . LEU B 1 46 ? -2.385 19.453 2.217 1 93.19 46 LEU B N 1
ATOM 1021 C CA . LEU B 1 46 ? -2.439 20.906 2.344 1 93.19 46 LEU B CA 1
ATOM 1022 C C . LEU B 1 46 ? -3.713 21.344 3.059 1 93.19 46 LEU B C 1
ATOM 1024 O O . LEU B 1 46 ? -3.68 22.234 3.904 1 93.19 46 LEU B O 1
ATOM 1028 N N . GLU B 1 47 ? -4.812 20.734 2.746 1 93.56 47 GLU B N 1
ATOM 1029 C CA . GLU B 1 47 ? -6.094 21.047 3.373 1 93.56 47 GLU B CA 1
ATOM 1030 C C . GLU B 1 47 ? -6.078 20.703 4.863 1 93.56 47 GLU B C 1
ATOM 1032 O O . GLU B 1 47 ? -6.578 21.484 5.68 1 93.56 47 GLU B O 1
ATOM 1037 N N . ALA B 1 48 ? -5.52 19.641 5.121 1 92.06 48 ALA B N 1
ATOM 1038 C CA . ALA B 1 48 ? -5.418 19.203 6.512 1 92.06 48 ALA B CA 1
ATOM 1039 C C . ALA B 1 48 ? -4.551 20.156 7.324 1 92.06 48 ALA B C 1
ATOM 1041 O O . ALA B 1 48 ? -4.91 20.547 8.438 1 92.06 48 ALA B O 1
ATOM 1042 N N . LEU B 1 49 ? -3.408 20.516 6.738 1 92.12 49 LEU B N 1
ATOM 1043 C CA . LEU B 1 49 ? -2.502 21.469 7.379 1 92.12 49 LEU B CA 1
ATOM 1044 C C . LEU B 1 49 ? -3.195 22.812 7.617 1 92.12 49 LEU B C 1
ATOM 1046 O O . LEU B 1 49 ? -3.033 23.406 8.68 1 92.12 49 LEU B O 1
ATOM 1050 N N . SER B 1 50 ? -3.988 23.203 6.641 1 90.25 50 SER B N 1
ATOM 1051 C CA . SER B 1 50 ? -4.734 24.453 6.73 1 90.25 50 SER B CA 1
ATOM 1052 C C . SER B 1 50 ? -5.809 24.375 7.812 1 90.25 50 SER B C 1
ATOM 1054 O O . SER B 1 50 ? -6.047 25.344 8.531 1 90.25 50 SER B O 1
ATOM 1056 N N . ALA B 1 51 ? -6.492 23.234 7.84 1 86.62 51 ALA B N 1
ATOM 1057 C CA . ALA B 1 51 ? -7.52 23.031 8.859 1 86.62 51 ALA B CA 1
ATOM 1058 C C . ALA B 1 51 ? -6.914 23 10.258 1 86.62 51 ALA B C 1
ATOM 1060 O O . ALA B 1 51 ? -7.555 23.406 11.227 1 86.62 51 ALA B O 1
ATOM 1061 N N . PHE B 1 52 ? -5.781 22.391 10.289 1 83.88 52 PHE B N 1
ATOM 1062 C CA . PHE B 1 52 ? -5.074 22.297 11.562 1 83.88 52 PHE B CA 1
ATOM 1063 C C . PHE B 1 52 ? -4.574 23.656 12.016 1 83.88 52 PHE B C 1
ATOM 1065 O O . PHE B 1 52 ? -4.609 23.969 13.203 1 83.88 52 PHE B O 1
ATOM 1072 N N . THR B 1 53 ? -3.969 24.359 11.188 1 82.81 53 THR B N 1
ATOM 1073 C CA . THR B 1 53 ? -3.424 25.672 11.516 1 82.81 53 THR B CA 1
ATOM 1074 C C . THR B 1 53 ? -4.531 26.719 11.555 1 82.81 53 THR B C 1
ATOM 1076 O O . THR B 1 53 ? -4.352 27.797 12.125 1 82.81 53 THR B O 1
ATOM 1079 N N . GLY B 1 54 ? -5.871 26.281 11.406 1 68.06 54 GLY B N 1
ATOM 1080 C CA . GLY B 1 54 ? -6.926 27.281 11.328 1 68.06 54 GLY B CA 1
ATOM 1081 C C . GLY B 1 54 ? -6.895 28.078 10.039 1 68.06 54 GLY B C 1
ATOM 1082 O O . GLY B 1 54 ? -5.902 28.047 9.305 1 68.06 54 GLY B O 1
ATOM 1083 N N . PRO B 1 55 ? -8.172 28.266 9.367 1 57.22 55 PRO B N 1
ATOM 1084 C CA . PRO B 1 55 ? -8.195 29.109 8.164 1 57.22 55 PRO B CA 1
ATOM 1085 C C . PRO B 1 55 ? -7.133 30.203 8.18 1 57.22 55 PRO B C 1
ATOM 1087 O O . PRO B 1 55 ? -7.297 31.234 7.527 1 57.22 55 PRO B O 1
ATOM 1090 N N . GLU B 1 56 ? -6.258 30.094 9.117 1 55 56 GLU B N 1
ATOM 1091 C CA . GLU B 1 56 ? -5.461 31.312 9.07 1 55 56 GLU B CA 1
ATOM 1092 C C . GLU B 1 56 ? -5.133 31.688 7.629 1 55 56 GLU B C 1
ATOM 1094 O O . GLU B 1 56 ? -5.316 30.891 6.711 1 55 56 GLU B O 1
ATOM 1099 N N . GLU B 1 57 ? -4.059 32.656 7.441 1 54.25 57 GLU B N 1
ATOM 1100 C CA . GLU B 1 57 ? -3.629 33.375 6.254 1 54.25 57 GLU B CA 1
ATOM 1101 C C . GLU B 1 57 ? -3.26 32.438 5.121 1 54.25 57 GLU B C 1
ATOM 1103 O O . GLU B 1 57 ? -2.518 31.469 5.324 1 54.25 57 GLU B O 1
ATOM 1108 N N . LYS B 1 58 ? -4.203 32.031 4.258 1 51.5 58 LYS B N 1
ATOM 1109 C CA . LYS B 1 58 ? -4.043 31.375 2.963 1 51.5 58 LYS B CA 1
ATOM 1110 C C . LYS B 1 58 ? -2.613 31.531 2.447 1 51.5 58 LYS B C 1
ATOM 1112 O O . LYS B 1 58 ? -2.23 32.594 1.957 1 51.5 58 LYS B O 1
ATOM 1117 N N . GLU B 1 59 ? -1.65 31.219 3.25 1 50.66 59 GLU B N 1
ATOM 1118 C CA . GLU B 1 59 ? -0.432 31.406 2.471 1 50.66 59 GLU B CA 1
ATOM 1119 C C . GLU B 1 59 ? -0.519 30.703 1.124 1 50.66 59 GLU B C 1
ATOM 1121 O O . GLU B 1 59 ? -0.839 29.5 1.065 1 50.66 59 GLU B O 1
ATOM 1126 N N . THR B 1 60 ? -1.195 31.328 0.11 1 48.41 60 THR B N 1
ATOM 1127 C CA . THR B 1 60 ? -1.144 30.969 -1.301 1 48.41 60 THR B CA 1
ATOM 1128 C C . THR B 1 60 ? 0.051 30.062 -1.579 1 48.41 60 THR B C 1
ATOM 1130 O O . THR B 1 60 ? 1.172 30.359 -1.157 1 48.41 60 THR B O 1
ATOM 1133 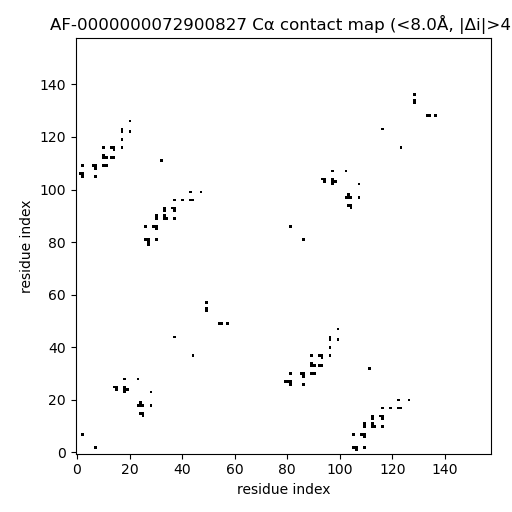N N . PRO B 1 61 ? -0.045 28.859 -1.395 1 49.88 61 PRO B N 1
ATOM 1134 C CA . PRO B 1 61 ? 1.115 28.172 -1.958 1 49.88 61 PRO B CA 1
ATOM 1135 C C . PRO B 1 61 ? 1.817 28.969 -3.045 1 49.88 61 PRO B C 1
ATOM 1137 O O . PRO B 1 61 ? 1.188 29.375 -4.027 1 49.88 61 PRO B O 1
ATOM 1140 N N . LYS B 1 62 ? 2.688 29.922 -2.709 1 43.56 62 LYS B N 1
ATOM 1141 C CA . LYS B 1 62 ? 3.434 30.688 -3.697 1 43.56 62 LYS B CA 1
ATOM 1142 C C . LYS B 1 62 ? 3.789 29.844 -4.91 1 43.56 62 LYS B C 1
ATOM 1144 O O . LYS B 1 62 ? 4.617 28.922 -4.812 1 43.56 62 LYS B O 1
ATOM 1149 N N . GLU B 1 63 ? 2.85 29.156 -5.598 1 47.22 63 GLU B N 1
ATOM 1150 C CA . GLU B 1 63 ? 3.32 28.969 -6.969 1 47.22 63 GLU B CA 1
ATOM 1151 C C . GLU B 1 63 ? 4.293 30.078 -7.371 1 47.22 63 GLU B C 1
ATOM 1153 O O . GLU B 1 63 ? 3.973 31.266 -7.258 1 47.22 63 GLU B O 1
ATOM 1158 N N . ASP B 1 64 ? 5.57 29.875 -7.211 1 43.44 64 ASP B N 1
ATOM 1159 C CA . ASP B 1 64 ? 6.605 30.797 -7.668 1 43.44 64 ASP B CA 1
ATOM 1160 C C . ASP B 1 64 ? 6.137 31.578 -8.891 1 43.44 64 ASP B C 1
ATOM 1162 O O . ASP B 1 64 ? 5.914 31.016 -9.953 1 43.44 64 ASP B O 1
ATOM 1166 N N . ALA B 1 65 ? 5.191 32.5 -8.82 1 44.91 65 ALA B N 1
ATOM 1167 C CA . ALA B 1 65 ? 5.094 33.5 -9.875 1 44.91 65 ALA B CA 1
ATOM 1168 C C . ALA B 1 65 ? 6.457 33.75 -10.508 1 44.91 65 ALA B C 1
ATOM 1170 O O . ALA B 1 65 ? 7.492 33.594 -9.859 1 44.91 65 ALA B O 1
ATOM 1171 N N . PRO B 1 66 ? 6.645 33.406 -11.867 1 42.25 66 PRO B N 1
ATOM 1172 C CA . PRO B 1 66 ? 7.871 33.906 -12.492 1 42.25 66 PRO B CA 1
ATOM 1173 C C . PRO B 1 66 ? 8.32 35.25 -11.906 1 42.25 66 PRO B C 1
ATOM 1175 O O . PRO B 1 66 ? 7.57 36.219 -11.938 1 42.25 66 PRO B O 1
ATOM 1178 N N . SER B 1 67 ? 8.648 35.312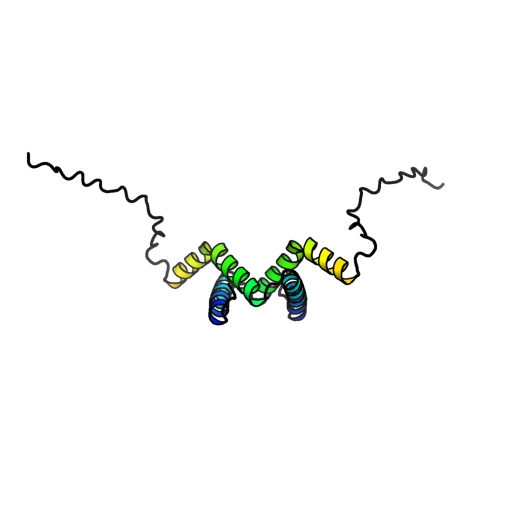 -10.625 1 44.16 67 SER B N 1
ATOM 1179 C CA . SER B 1 67 ? 9.305 36.531 -10.18 1 44.16 67 SER B CA 1
A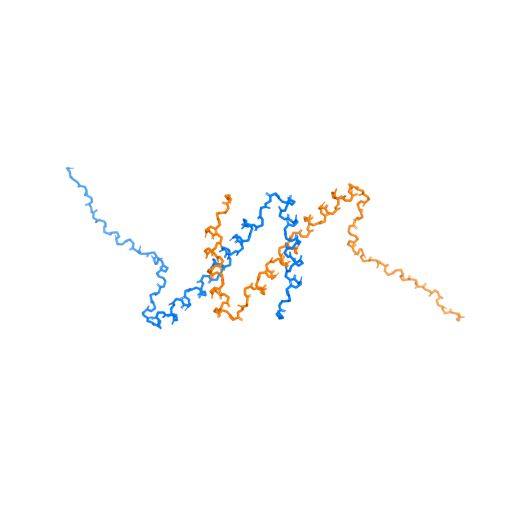TOM 1180 C C . SER B 1 67 ? 10.086 37.188 -11.312 1 44.16 67 SER B C 1
ATOM 1182 O O . SER B 1 67 ? 11.016 36.594 -11.859 1 44.16 67 SER B O 1
ATOM 1184 N N . ASP B 1 68 ? 9.266 37.938 -12.203 1 39.28 68 ASP B N 1
ATOM 1185 C CA . ASP B 1 68 ? 9.875 38.906 -13.109 1 39.28 68 ASP B CA 1
ATOM 1186 C C . ASP B 1 68 ? 11.164 39.469 -12.523 1 39.28 68 ASP B C 1
ATOM 1188 O O . ASP B 1 68 ? 11.203 39.875 -11.359 1 39.28 68 ASP B O 1
ATOM 1192 N N . VAL B 1 69 ? 12.258 38.844 -12.883 1 42.44 69 VAL B N 1
ATOM 1193 C CA . VAL B 1 69 ? 13.625 39.344 -12.883 1 42.44 69 VAL B CA 1
ATOM 1194 C C . VAL B 1 69 ? 13.602 40.875 -12.977 1 42.44 69 VAL B C 1
ATOM 1196 O O . VAL B 1 69 ? 13.008 41.438 -13.898 1 42.44 69 VAL B O 1
ATOM 1199 N N . SER B 1 70 ? 13.297 41.562 -11.82 1 41.88 70 SER B N 1
ATOM 1200 C CA . SER B 1 70 ? 13.711 42.969 -11.672 1 41.88 70 SER B CA 1
ATOM 1201 C C . SER B 1 70 ? 15.047 43.219 -12.367 1 41.88 70 SER B C 1
ATOM 1203 O O . SER B 1 70 ? 16.094 42.75 -11.922 1 41.88 70 SER B O 1
ATOM 1205 N N . SER B 1 71 ? 14.938 43.062 -13.844 1 38.16 71 SER B N 1
ATOM 1206 C CA . SER B 1 71 ? 16.016 43.656 -14.625 1 38.16 71 SER B CA 1
ATOM 1207 C C . SER B 1 71 ? 16.375 45.062 -14.094 1 38.16 71 SER B C 1
ATOM 1209 O O . SER B 1 71 ? 15.594 46 -14.25 1 38.16 71 SER B O 1
ATOM 1211 N N . HIS B 1 72 ? 16.766 45.062 -12.805 1 40 72 HIS B N 1
ATOM 1212 C CA . HIS B 1 72 ? 17.578 46.219 -12.43 1 40 72 HIS B CA 1
ATOM 1213 C C . HIS B 1 72 ? 18.578 46.562 -13.523 1 40 72 HIS B C 1
ATOM 1215 O O . HIS B 1 72 ? 19.469 45.781 -13.828 1 40 72 HIS B O 1
ATOM 1221 N N . GLU B 1 73 ? 17.969 46.938 -14.734 1 38.81 73 GLU B N 1
ATOM 1222 C CA . GLU B 1 73 ? 18.844 47.656 -15.656 1 38.81 73 GLU B CA 1
ATOM 1223 C C . GLU B 1 73 ? 19.594 48.75 -14.945 1 38.81 73 GLU B C 1
ATOM 1225 O O . GLU B 1 73 ? 18.984 49.719 -14.484 1 38.81 73 GLU B O 1
ATOM 1230 N N . ASN B 1 74 ? 20.5 48.469 -14.078 1 39.78 74 ASN B N 1
ATOM 1231 C CA . ASN B 1 74 ? 21.531 49.375 -13.594 1 39.78 74 ASN B CA 1
ATOM 1232 C C . ASN B 1 74 ? 22.078 50.25 -14.719 1 39.78 74 ASN B C 1
ATOM 1234 O O . ASN B 1 74 ? 22.438 49.75 -15.789 1 39.78 74 ASN B O 1
ATOM 1238 N N . PRO B 1 75 ? 21.594 51.562 -14.711 1 44.31 75 PRO B N 1
ATOM 1239 C CA . PRO B 1 75 ? 22.266 52.562 -15.539 1 44.31 75 PRO B CA 1
ATOM 1240 C C . PRO B 1 75 ? 23.781 52.469 -15.469 1 44.31 75 PRO B C 1
ATOM 1242 O O . PRO B 1 75 ? 24.375 52.688 -14.414 1 44.31 75 PRO B O 1
ATOM 1245 N N . VAL B 1 76 ? 24.266 51.312 -15.781 1 36.75 76 VAL B N 1
ATOM 1246 C CA . VAL B 1 76 ? 25.703 51.125 -15.648 1 36.75 76 VAL B CA 1
ATOM 1247 C C . VAL B 1 76 ? 26.438 52.406 -16.016 1 36.75 76 VAL B C 1
ATOM 1249 O O . VAL B 1 76 ? 27.328 52.844 -15.289 1 36.75 76 VAL B O 1
ATOM 1252 N N . VAL B 1 77 ? 26.766 52.688 -17.219 1 37.66 77 VAL B N 1
ATOM 1253 C CA . VAL B 1 77 ? 28.141 53.031 -17.562 1 37.66 77 VAL B CA 1
ATOM 1254 C C . VAL B 1 77 ? 28.359 54.531 -17.344 1 37.66 77 VAL B C 1
ATOM 1256 O O . VAL B 1 77 ? 27.5 55.344 -17.703 1 37.66 77 VAL B O 1
ATOM 1259 N N . HIS B 1 78 ? 29.094 54.875 -16.266 1 40.09 78 HIS B N 1
ATOM 1260 C CA . HIS B 1 78 ? 29.844 56.062 -15.922 1 40.09 78 HIS B CA 1
ATOM 1261 C C . HIS B 1 78 ? 30.625 56.594 -17.125 1 40.09 78 HIS B C 1
ATOM 1263 O O . HIS B 1 78 ? 31.047 57.75 -17.125 1 40.09 78 HIS B O 1
ATOM 1269 N N . ASN B 1 79 ? 30.781 56.031 -18.297 1 29.8 79 ASN B N 1
ATOM 1270 C CA . ASN B 1 79 ? 31.172 57.031 -19.281 1 29.8 79 ASN B CA 1
ATOM 1271 C C . ASN B 1 79 ? 29.969 57.844 -19.75 1 29.8 79 ASN B C 1
ATOM 1273 O O . ASN B 1 79 ? 28.875 57.312 -19.922 1 29.8 79 ASN B O 1
#

Sequence (158 aa):
MSITQKDLKKSKDLVEKLLKVQGQKYNDWLHQQHQTFIEDNQDLILEALSAFTGPEEKETPKEDAPSDVSSHENPVVHNMSITQKDLKKSKDLVEKLLKVQGQKYNDWLHQQHQTFIEDNQDLILEALSAFTGPEEKETPKEDAPSDVSSHENPVVHN

Foldseek 3Di:
DPDDPVRVVVVLVVVCVVCVVVVHHSVVVVVVVVVVVCVVCVVVVVVVVCVVVDVPPPPVPCPVPVPPPPCPVPVDDDD/DPDDPVRVVVVLVVVCVVCVVVVHHSVVVVVVVVVVVCVVCVVVVVVVVCVVVDVPDPPVPCPVPVPPPPCPVPPDDPD

Organism: NCBI:txid1402861

Radius of gyration: 27.34 Å; Cα contacts (8 Å, |Δi|>4): 80; chains: 2; bounding box: 78×86×47 Å

Solvent-accessible surface area (backbone atoms only — not comparable to full-atom values): 9525 Å² total; per-residue (Å²): 128,83,64,48,73,68,57,38,50,53,32,47,54,50,37,43,50,53,26,54,74,72,72,44,53,56,65,43,52,51,34,49,52,26,48,50,51,47,63,72,37,41,69,56,51,54,50,49,53,37,62,68,68,36,84,50,82,74,69,62,74,73,64,77,60,80,68,73,71,76,71,69,70,62,84,70,84,78,134,128,82,65,49,72,68,58,38,49,53,34,46,54,51,38,42,50,53,26,55,74,71,71,42,53,57,66,42,51,51,34,49,52,25,47,48,50,48,63,72,39,41,67,55,51,53,50,48,52,37,62,68,69,37,85,50,82,74,70,63,75,72,66,76,61,80,70,73,73,76,72,70,73,64,87,62,74,85,117

Secondary structure (DSSP, 8-state):
----HHHHHHHHHHHHHHHHHHT--HHHHHHHHHHHHHHHTHHHHHHHHHHHH-S------------------------/----HHHHHHHHHHHHHHHHHHT--HHHHHHHHHHHHHHHTHHHHHHHHHHHH-S------------------------